Protein AF-R7BLF3-F1 (afdb_monomer)

Structure (mmCIF, N/CA/C/O backbone):
data_AF-R7BLF3-F1
#
_entry.id   AF-R7BLF3-F1
#
loop_
_atom_site.group_PDB
_atom_site.id
_atom_site.type_symbol
_atom_site.label_atom_id
_atom_site.label_alt_id
_atom_site.label_comp_id
_atom_site.label_asym_id
_atom_site.label_entity_id
_atom_site.label_seq_id
_atom_site.pdbx_PDB_ins_code
_atom_site.Cartn_x
_atom_site.Cartn_y
_atom_site.Cartn_z
_atom_site.occupancy
_atom_site.B_iso_or_equiv
_atom_site.auth_seq_id
_atom_site.auth_comp_id
_atom_site.auth_asym_id
_atom_site.auth_atom_id
_atom_site.pdbx_PDB_model_num
ATOM 1 N N . MET A 1 1 ? 7.017 -11.150 -0.938 1.00 82.31 1 MET A N 1
ATOM 2 C CA . MET A 1 1 ? 6.454 -10.960 0.420 1.00 82.31 1 MET A CA 1
ATOM 3 C C . MET A 1 1 ? 4.935 -10.849 0.385 1.00 82.31 1 MET A C 1
ATOM 5 O O . MET A 1 1 ? 4.301 -11.700 0.979 1.00 82.31 1 MET A O 1
ATOM 9 N N . ALA A 1 2 ? 4.349 -9.884 -0.338 1.00 87.31 2 ALA A N 1
ATOM 10 C CA . ALA A 1 2 ? 2.889 -9.710 -0.373 1.00 87.31 2 ALA A CA 1
ATOM 11 C C . ALA A 1 2 ? 2.137 -10.924 -0.943 1.00 87.31 2 ALA A C 1
ATOM 13 O O . ALA A 1 2 ? 1.283 -11.466 -0.258 1.00 87.31 2 ALA A O 1
ATOM 14 N N . VAL A 1 3 ? 2.525 -11.405 -2.133 1.00 91.75 3 VAL A N 1
ATOM 15 C CA . VAL A 1 3 ? 1.912 -12.585 -2.781 1.00 91.75 3 VAL A CA 1
ATOM 16 C C . VAL A 1 3 ? 1.937 -13.817 -1.875 1.00 91.75 3 VAL A C 1
ATOM 18 O O . VAL A 1 3 ? 0.919 -14.464 -1.683 1.00 91.75 3 VAL A O 1
ATOM 21 N N . LYS A 1 4 ? 3.089 -14.092 -1.254 1.00 91.44 4 LYS A N 1
ATOM 22 C CA . LYS A 1 4 ? 3.283 -15.250 -0.371 1.00 91.44 4 LYS A CA 1
ATOM 23 C C . LYS A 1 4 ? 2.410 -15.207 0.890 1.00 91.44 4 LYS A C 1
ATOM 25 O O . LYS A 1 4 ? 1.967 -16.246 1.352 1.00 91.44 4 LYS A O 1
ATOM 30 N N . GLU A 1 5 ? 2.196 -14.025 1.465 1.00 94.06 5 GLU A N 1
ATOM 31 C CA . GLU A 1 5 ? 1.530 -13.869 2.767 1.00 94.06 5 GLU A CA 1
ATOM 32 C C . GLU A 1 5 ? 0.074 -13.374 2.638 1.00 94.06 5 GLU A C 1
ATOM 34 O O . GLU A 1 5 ? -0.547 -13.040 3.652 1.00 94.06 5 GLU A O 1
ATOM 39 N N . LYS A 1 6 ? -0.485 -13.301 1.416 1.00 91.56 6 LYS A N 1
ATOM 40 C CA . LYS A 1 6 ? -1.795 -12.677 1.135 1.00 91.56 6 LYS A CA 1
ATOM 41 C C . LYS A 1 6 ? -2.976 -13.341 1.850 1.00 91.56 6 LYS A C 1
ATOM 43 O O . LYS A 1 6 ? -3.904 -12.636 2.234 1.00 91.56 6 LYS A O 1
ATOM 48 N N . ASP A 1 7 ? -2.881 -14.639 2.121 1.00 92.94 7 ASP A N 1
ATOM 49 C CA . ASP A 1 7 ? -3.933 -15.415 2.791 1.00 92.94 7 ASP A CA 1
ATOM 50 C C . ASP A 1 7 ? -3.569 -15.782 4.238 1.00 92.94 7 ASP A C 1
ATOM 52 O O . ASP A 1 7 ? -4.311 -16.473 4.925 1.00 92.94 7 ASP A O 1
ATOM 56 N N . ASN A 1 8 ? -2.423 -15.311 4.737 1.00 94.00 8 ASN A N 1
ATOM 57 C CA . ASN A 1 8 ? -1.913 -15.688 6.051 1.00 94.00 8 ASN A CA 1
ATOM 58 C C . ASN A 1 8 ? -2.454 -14.781 7.175 1.00 94.00 8 ASN A C 1
ATOM 60 O O . ASN A 1 8 ? -1.722 -14.024 7.823 1.00 94.00 8 ASN A O 1
ATOM 64 N N . PHE A 1 9 ? -3.768 -14.821 7.367 1.00 94.06 9 PHE A N 1
ATOM 65 C CA . PHE A 1 9 ? -4.492 -14.088 8.402 1.00 94.06 9 PHE A CA 1
ATOM 66 C C . PHE A 1 9 ? -5.608 -14.956 8.996 1.00 94.06 9 PHE A C 1
ATOM 68 O O . PHE A 1 9 ? -6.082 -15.894 8.364 1.00 94.06 9 PHE A O 1
ATOM 75 N N . GLU A 1 10 ? -6.042 -14.623 10.207 1.00 93.88 10 GLU A N 1
ATOM 76 C CA . GLU A 1 10 ? -7.222 -15.209 10.846 1.00 93.88 10 GLU A CA 1
ATOM 77 C C . GLU A 1 10 ? -8.357 -14.178 10.909 1.00 93.88 10 GLU A C 1
ATOM 79 O O . GLU A 1 10 ? -8.120 -12.981 11.097 1.00 93.88 10 GLU A O 1
ATOM 84 N N . GLU A 1 11 ? -9.603 -14.622 10.745 1.00 92.25 11 GLU A N 1
ATOM 85 C CA . GLU A 1 11 ? -10.769 -13.772 10.983 1.00 92.25 11 GLU A CA 1
ATOM 86 C C . GLU A 1 11 ? -11.21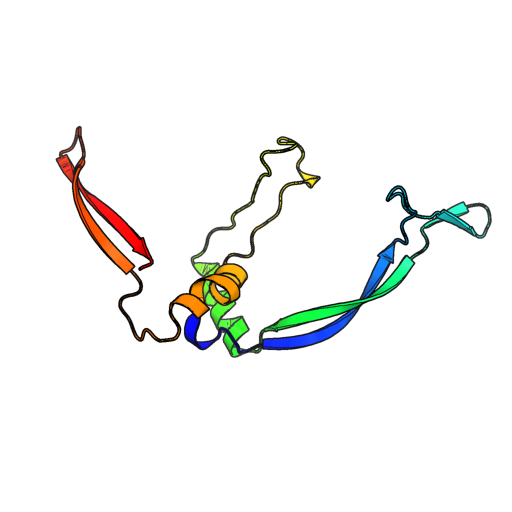1 -13.908 12.438 1.00 92.25 11 GLU A C 1
ATOM 88 O O . GLU A 1 11 ? -11.634 -14.977 12.875 1.00 92.25 11 GLU A O 1
ATOM 93 N N . VAL A 1 12 ? -11.133 -12.812 13.192 1.00 91.00 12 VAL A N 1
ATOM 94 C CA . VAL A 1 12 ? -11.557 -12.773 14.595 1.00 91.00 12 VAL A CA 1
ATOM 95 C C . VAL A 1 12 ? -12.799 -11.901 14.719 1.00 91.00 12 VAL A C 1
ATOM 97 O O . VAL A 1 12 ? -12.844 -10.775 14.219 1.00 91.00 12 VAL A O 1
ATOM 100 N N . THR A 1 13 ? -13.821 -12.411 15.403 1.00 90.25 13 THR A N 1
ATOM 101 C CA . THR A 1 13 ? -15.008 -11.639 15.783 1.00 90.25 13 THR A CA 1
ATOM 102 C C . THR A 1 13 ? -14.711 -10.836 17.040 1.00 90.25 13 THR A C 1
ATOM 104 O O . THR A 1 13 ? -14.486 -11.398 18.111 1.00 90.25 13 THR A O 1
ATOM 107 N N . VAL A 1 14 ? -14.722 -9.512 16.922 1.00 87.44 14 VAL A N 1
ATOM 108 C CA . VAL A 1 14 ? -14.544 -8.597 18.050 1.00 87.44 14 VAL A CA 1
ATOM 109 C C . VAL A 1 14 ? -15.837 -7.831 18.285 1.00 87.44 14 VAL A C 1
ATOM 111 O O . VAL A 1 14 ? -16.430 -7.269 17.363 1.00 87.44 14 VAL A O 1
ATOM 114 N N . GLN A 1 15 ? -16.270 -7.789 19.541 1.00 88.31 15 GLN A N 1
ATOM 115 C CA . GLN A 1 15 ? -17.408 -6.985 19.965 1.00 88.31 15 GLN A CA 1
ATOM 116 C C . GLN A 1 15 ? -16.990 -5.516 20.083 1.00 88.31 15 GLN A C 1
ATOM 118 O O . GLN A 1 15 ? -16.103 -5.166 20.861 1.00 88.31 15 GLN A O 1
ATOM 123 N N . ALA A 1 16 ? -17.635 -4.642 19.313 1.00 85.62 16 ALA A N 1
ATOM 124 C CA . ALA A 1 16 ? -17.367 -3.211 19.317 1.00 85.62 16 ALA A CA 1
ATOM 125 C C . ALA A 1 16 ? -18.603 -2.433 19.776 1.00 85.62 16 ALA A C 1
ATOM 127 O O . ALA A 1 16 ? -19.689 -2.587 19.219 1.00 85.62 16 ALA A O 1
ATOM 128 N N . LYS A 1 17 ? -18.427 -1.539 20.755 1.00 87.50 17 LYS A N 1
ATOM 129 C CA . LYS A 1 17 ? -19.478 -0.602 21.169 1.00 87.50 17 LYS A CA 1
ATOM 130 C C . LYS A 1 17 ? -19.602 0.514 20.138 1.00 87.50 17 LYS A C 1
ATOM 132 O O . LYS A 1 17 ? -18.682 1.313 19.962 1.00 87.50 17 LYS A O 1
ATOM 137 N N . VAL A 1 18 ? -20.743 0.587 19.466 1.00 86.06 18 VAL A N 1
ATOM 138 C CA . VAL A 1 18 ? -21.055 1.624 18.478 1.00 86.06 18 VAL A CA 1
ATOM 139 C C . VAL A 1 18 ? -22.259 2.414 18.970 1.00 86.06 18 VAL A C 1
ATOM 141 O O . VAL A 1 18 ? -23.184 1.859 19.545 1.00 86.06 18 VAL A O 1
ATOM 144 N N . ALA A 1 19 ? -22.244 3.734 18.794 1.00 85.38 19 ALA A N 1
ATOM 145 C CA . ALA A 1 19 ? -23.381 4.560 19.188 1.00 85.38 19 ALA A CA 1
ATOM 146 C C . ALA A 1 19 ? -24.596 4.250 18.311 1.00 85.38 19 ALA A C 1
ATOM 148 O O . ALA A 1 19 ? -24.484 4.313 17.083 1.00 85.38 19 ALA A O 1
ATOM 149 N N . ARG A 1 20 ? -25.743 3.986 18.941 1.00 85.38 20 ARG A N 1
ATOM 150 C CA . ARG A 1 20 ? -27.013 3.802 18.240 1.00 85.38 20 ARG A CA 1
ATOM 151 C C . ARG A 1 20 ? -27.367 5.100 17.514 1.00 85.38 20 ARG A C 1
ATOM 153 O O . ARG A 1 20 ? -27.304 6.183 18.108 1.00 85.38 20 ARG A O 1
ATOM 160 N N . LYS A 1 21 ? -27.697 5.002 16.227 1.00 85.75 21 LYS A N 1
ATOM 161 C CA . LYS A 1 21 ? -28.125 6.139 15.405 1.00 85.75 21 LYS A CA 1
ATOM 162 C C . LYS A 1 21 ? -29.610 6.031 15.073 1.00 85.75 21 LYS A C 1
ATOM 164 O O . LYS A 1 21 ? -30.109 4.923 14.910 1.00 85.75 21 LYS A O 1
ATOM 169 N N . ASP A 1 22 ? -30.290 7.169 15.002 1.00 84.12 22 ASP A N 1
ATOM 170 C CA . ASP A 1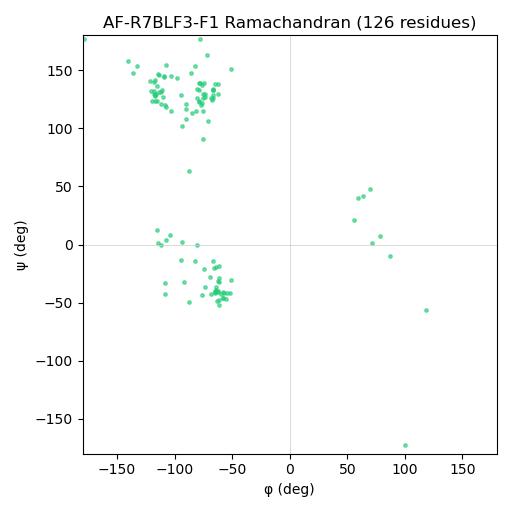 22 ? -31.654 7.271 14.480 1.00 84.12 22 ASP A CA 1
ATOM 171 C C . ASP A 1 22 ? -31.671 7.240 12.940 1.00 84.12 22 ASP A C 1
ATOM 173 O O . ASP A 1 22 ? -30.623 7.187 12.287 1.00 84.12 22 ASP A O 1
ATOM 177 N N . SER A 1 23 ? -32.869 7.266 12.351 1.00 80.56 23 SER A N 1
ATOM 178 C CA . SER A 1 23 ? -33.083 7.260 10.898 1.00 80.56 23 SER A CA 1
ATOM 179 C C . SER A 1 23 ? -32.483 8.473 10.176 1.00 80.56 23 SER A C 1
ATOM 181 O O . SER A 1 23 ? -32.256 8.411 8.972 1.00 80.56 23 SER A O 1
ATOM 183 N N . GLU A 1 24 ? -32.179 9.557 10.894 1.00 77.00 24 GLU A N 1
ATOM 184 C CA . GLU A 1 24 ? -31.504 10.750 10.366 1.00 77.00 24 GLU A CA 1
ATOM 185 C C . GLU A 1 24 ? -29.975 10.700 10.564 1.00 77.00 24 GLU A C 1
ATOM 187 O O . GLU A 1 24 ? -29.255 11.643 10.226 1.00 77.00 24 GLU A O 1
ATOM 192 N N . GLY A 1 25 ? -29.450 9.610 11.133 1.00 75.00 25 GLY A N 1
ATOM 193 C CA . GLY A 1 25 ? -28.024 9.404 11.370 1.00 75.00 25 GLY A CA 1
ATOM 194 C C . GLY A 1 25 ? -27.460 10.145 12.589 1.00 75.00 25 GLY A C 1
ATOM 195 O O . GLY A 1 25 ? -26.237 10.126 12.799 1.00 75.00 25 GLY A O 1
ATOM 196 N N . LYS A 1 26 ? -28.307 10.772 13.413 1.00 82.00 26 LYS A N 1
ATOM 197 C CA . LYS A 1 26 ? -27.920 11.399 14.684 1.00 82.00 26 LYS A CA 1
ATOM 198 C C . LYS A 1 26 ? -27.848 10.338 15.783 1.00 82.00 26 LYS A C 1
ATOM 200 O O . LYS A 1 26 ? -28.462 9.281 15.719 1.00 82.00 26 LYS A O 1
ATOM 205 N N . ARG A 1 27 ? -27.022 10.590 16.801 1.00 85.88 27 ARG A N 1
ATOM 206 C CA . ARG A 1 27 ? -26.819 9.660 17.925 1.00 85.88 27 ARG A CA 1
ATOM 207 C C . ARG A 1 27 ? -28.043 9.690 18.836 1.00 85.88 27 ARG A C 1
ATOM 209 O O . ARG A 1 27 ? -28.388 10.765 19.330 1.00 85.88 27 ARG A O 1
ATOM 216 N N . VAL A 1 28 ? -28.619 8.526 19.120 1.00 85.50 28 VAL A N 1
ATOM 217 C CA . VAL A 1 28 ? -29.737 8.392 20.056 1.00 85.50 28 VAL A CA 1
ATOM 218 C C . VAL A 1 28 ? -29.248 8.731 21.462 1.00 85.50 28 VAL A C 1
ATOM 220 O O . VAL A 1 28 ? -28.244 8.191 21.943 1.00 85.50 28 VAL A O 1
ATOM 223 N N . LYS A 1 29 ? -29.943 9.667 22.110 1.00 84.00 29 LYS A N 1
ATOM 224 C CA . LYS A 1 29 ? -29.668 10.083 23.484 1.00 84.00 29 LYS A CA 1
ATOM 225 C C . LYS A 1 29 ? -30.855 9.731 24.363 1.00 84.00 29 LYS A C 1
ATOM 227 O O . LYS A 1 29 ? -31.971 10.131 24.060 1.00 84.00 29 LYS A O 1
ATOM 232 N N . GLU A 1 30 ? -30.582 9.062 25.469 1.00 84.69 30 GLU A N 1
ATOM 233 C CA . GLU A 1 30 ? -31.565 8.721 26.491 1.00 84.69 30 GLU A CA 1
ATOM 234 C C . GLU A 1 30 ? -31.243 9.486 27.779 1.00 84.69 30 GLU A C 1
ATOM 236 O O . GLU A 1 30 ? -30.077 9.782 28.066 1.00 84.69 30 GLU A O 1
ATOM 241 N N . VAL A 1 31 ? -32.271 9.885 28.528 1.00 79.06 31 VAL A N 1
ATOM 242 C CA . VAL A 1 31 ? -32.091 10.592 29.801 1.00 79.06 31 VAL A CA 1
ATOM 243 C C . VAL A 1 31 ? -32.007 9.552 30.906 1.00 79.06 31 VAL A C 1
ATOM 245 O O . VAL A 1 31 ? -33.008 8.952 31.272 1.00 79.06 31 VAL A O 1
ATOM 248 N N . VAL A 1 32 ? -30.806 9.368 31.445 1.00 74.00 32 VAL A N 1
ATOM 249 C CA . VAL A 1 32 ? -30.562 8.513 32.610 1.00 74.00 32 VAL A CA 1
ATOM 250 C C . VAL A 1 32 ? -29.987 9.417 33.695 1.00 74.00 32 VAL A C 1
ATOM 252 O O . VAL A 1 32 ? -28.996 10.115 33.453 1.00 74.00 32 VAL A O 1
ATOM 255 N N . ASP A 1 33 ? -30.631 9.454 34.861 1.00 71.81 33 ASP A N 1
ATOM 256 C CA . ASP A 1 33 ? -30.264 10.308 36.005 1.00 71.81 33 ASP A CA 1
ATOM 257 C C . ASP A 1 33 ? -30.279 11.819 35.687 1.00 71.81 33 ASP A C 1
ATOM 259 O O . ASP A 1 33 ? -29.370 12.567 36.050 1.00 71.81 33 ASP A O 1
ATOM 263 N N . GLY A 1 34 ? -31.267 12.282 34.912 1.00 78.81 34 GLY A N 1
ATOM 264 C CA . GLY A 1 34 ? -31.412 13.701 34.547 1.00 78.81 34 GLY A CA 1
ATOM 265 C C . GLY A 1 34 ? -30.370 14.231 33.548 1.00 78.81 34 GLY A C 1
ATOM 266 O O . GLY A 1 34 ? -30.417 15.403 33.175 1.00 78.81 34 GLY A O 1
ATOM 267 N N . LYS A 1 35 ? -29.446 13.388 33.059 1.00 74.62 35 LYS A N 1
ATOM 268 C CA . LYS A 1 35 ? -28.438 13.744 32.045 1.00 74.62 35 LYS A CA 1
ATO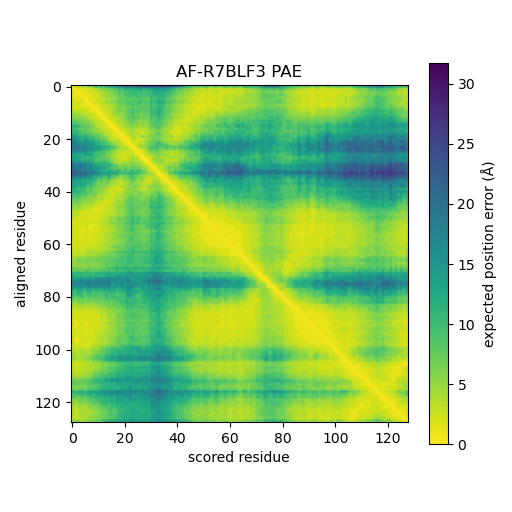M 269 C C . LYS A 1 35 ? -28.666 12.961 30.750 1.00 74.62 35 LYS A C 1
ATOM 271 O O . LYS A 1 35 ? -28.875 11.752 30.764 1.00 74.62 35 LYS A O 1
ATOM 276 N N . LYS A 1 36 ? -28.573 13.645 29.602 1.00 81.69 36 LYS A N 1
ATOM 277 C CA . LYS A 1 36 ? -28.655 13.022 28.267 1.00 81.69 36 LYS A CA 1
ATOM 278 C C . LYS A 1 36 ? -27.384 12.204 27.991 1.00 81.69 36 LYS A C 1
ATOM 280 O O . LYS A 1 36 ? -26.339 12.789 27.703 1.00 81.69 36 LYS A O 1
ATOM 285 N N . LYS A 1 37 ? -27.464 10.873 28.039 1.00 81.94 37 LYS A N 1
ATOM 286 C CA . LYS A 1 37 ? -26.367 9.944 27.703 1.00 81.94 37 LYS A CA 1
ATOM 287 C C . LYS A 1 37 ? -26.598 9.340 26.313 1.00 81.94 37 LYS A C 1
ATOM 289 O O . LYS A 1 37 ? -27.732 9.146 25.897 1.00 81.94 37 LYS A O 1
ATOM 294 N N . THR A 1 38 ? -25.525 9.088 25.558 1.00 80.44 38 THR A N 1
ATOM 295 C CA . THR A 1 38 ? -25.635 8.391 24.260 1.00 80.44 38 THR A CA 1
ATOM 296 C C . THR A 1 38 ? -25.789 6.895 24.495 1.00 80.44 38 THR A C 1
ATOM 298 O O . THR A 1 38 ? -25.000 6.330 25.250 1.00 80.44 38 THR A O 1
ATOM 301 N N . VAL A 1 39 ? -26.741 6.266 23.811 1.00 85.25 39 VAL A N 1
ATOM 302 C CA . VAL A 1 39 ? -26.936 4.812 23.853 1.00 85.25 39 VAL A CA 1
ATOM 303 C C . VAL A 1 39 ? -25.936 4.132 22.914 1.00 85.25 39 VAL A C 1
ATOM 305 O O . VAL A 1 39 ? -25.730 4.577 21.781 1.00 85.25 39 VAL A O 1
ATOM 308 N N . TYR A 1 40 ? -25.291 3.068 23.391 1.00 84.25 40 TYR A N 1
ATOM 309 C CA . TYR A 1 40 ? -24.335 2.274 22.621 1.00 84.25 40 TYR A CA 1
ATOM 310 C C . TYR A 1 40 ? -24.838 0.843 22.486 1.00 84.25 40 TYR A C 1
ATOM 312 O O . TYR A 1 40 ? -25.188 0.225 23.487 1.00 84.25 40 TYR A O 1
ATOM 320 N N . ASP A 1 41 ? -24.797 0.323 21.266 1.00 85.62 41 ASP A N 1
ATOM 321 C CA . ASP A 1 41 ? -25.049 -1.077 20.963 1.00 85.62 41 ASP A CA 1
ATOM 322 C C . ASP A 1 41 ? -23.723 -1.820 20.826 1.00 85.62 41 ASP A C 1
ATOM 324 O O . ASP A 1 41 ? -22.736 -1.286 20.304 1.00 85.62 41 ASP A O 1
ATOM 328 N N . THR A 1 42 ? -23.697 -3.063 21.294 1.00 85.56 42 THR A N 1
ATOM 329 C CA . THR A 1 42 ? -22.585 -3.973 21.035 1.00 85.56 42 THR A CA 1
ATOM 330 C C . THR A 1 42 ? -22.828 -4.632 19.688 1.00 85.56 42 THR A C 1
ATOM 332 O O . THR A 1 42 ? -23.778 -5.391 19.527 1.00 85.56 42 THR A O 1
ATOM 335 N N . VAL A 1 43 ? -21.978 -4.321 18.715 1.00 87.25 43 VAL A N 1
ATOM 336 C CA . VAL A 1 43 ? -22.043 -4.894 17.370 1.00 87.25 43 VAL A CA 1
ATOM 337 C C . VAL A 1 43 ? -20.841 -5.805 17.174 1.00 87.25 43 VAL A C 1
ATOM 339 O O . VAL A 1 43 ? -19.708 -5.423 17.480 1.00 87.25 43 VAL A O 1
ATOM 342 N N . GLU A 1 44 ? -21.078 -7.000 16.649 1.00 87.56 44 GLU A N 1
ATOM 343 C CA . GLU A 1 44 ? -20.011 -7.913 16.256 1.00 87.56 44 GLU A CA 1
ATOM 344 C C . GLU A 1 44 ? -19.371 -7.436 14.953 1.00 87.56 44 GLU A C 1
ATOM 346 O O . GLU A 1 44 ? -20.044 -7.202 13.948 1.00 87.56 44 GLU A O 1
ATOM 351 N N . LYS A 1 45 ? -18.048 -7.267 14.968 1.00 86.50 45 LYS A N 1
ATOM 352 C CA . LYS A 1 45 ? -17.260 -6.937 13.782 1.00 86.50 45 LYS A CA 1
ATOM 353 C C . LYS A 1 45 ? -16.275 -8.056 13.511 1.00 86.50 45 LYS A C 1
ATOM 355 O O . LYS A 1 45 ? -15.514 -8.443 14.395 1.00 86.50 45 LYS A O 1
ATOM 360 N N . LYS A 1 46 ? -16.257 -8.534 12.270 1.00 90.50 46 LYS A N 1
ATOM 361 C CA . LYS A 1 46 ? -15.193 -9.410 11.781 1.00 90.50 46 LYS A CA 1
ATOM 362 C C . LYS A 1 46 ? -13.991 -8.554 11.404 1.00 90.50 46 LYS A C 1
ATOM 364 O O . LYS A 1 46 ? -14.133 -7.602 10.636 1.00 90.50 46 LYS A O 1
ATOM 369 N N . ILE A 1 47 ? -12.831 -8.872 11.965 1.00 90.38 47 ILE A N 1
ATOM 370 C CA . ILE A 1 47 ? -11.560 -8.233 11.621 1.00 90.38 47 ILE A CA 1
ATOM 371 C C . ILE A 1 47 ? -10.573 -9.285 11.120 1.00 90.38 47 ILE A C 1
ATOM 373 O O . ILE A 1 47 ? -10.504 -10.384 11.668 1.00 90.38 47 ILE A O 1
ATOM 377 N N . LYS A 1 48 ? -9.788 -8.934 10.096 1.00 91.25 48 LYS A N 1
ATOM 378 C CA . LYS A 1 48 ? -8.625 -9.726 9.687 1.00 91.25 48 LYS A CA 1
ATOM 379 C C . LYS A 1 48 ? -7.472 -9.420 10.637 1.00 91.25 48 LYS A C 1
ATOM 381 O O . LYS A 1 48 ? -7.075 -8.261 10.772 1.00 91.25 48 LYS A O 1
ATOM 386 N N . LYS A 1 49 ? -6.935 -10.445 11.286 1.00 92.50 49 LYS A N 1
ATOM 387 C CA . LYS A 1 49 ? -5.759 -10.353 12.146 1.00 92.50 49 LYS A CA 1
ATOM 388 C C . LYS A 1 49 ? -4.611 -11.104 11.489 1.00 92.50 49 LYS A C 1
ATOM 390 O O . LYS A 1 49 ? -4.706 -12.294 11.206 1.00 92.50 49 LYS A O 1
ATOM 395 N N . ASP A 1 50 ? -3.526 -10.386 11.227 1.00 94.38 50 ASP A N 1
ATOM 396 C CA . ASP A 1 50 ? -2.357 -10.962 10.572 1.00 94.38 50 ASP A CA 1
ATOM 397 C C . ASP A 1 50 ? -1.685 -12.005 11.475 1.00 94.38 50 ASP A C 1
ATOM 399 O O . ASP A 1 50 ? -1.413 -11.747 12.653 1.00 94.38 50 ASP A O 1
ATOM 403 N N . MET A 1 51 ? -1.352 -13.158 10.895 1.00 95.19 51 MET A N 1
ATOM 404 C CA . MET A 1 51 ? -0.524 -14.168 11.553 1.00 95.19 51 MET A CA 1
ATOM 405 C C . MET A 1 51 ? 0.941 -13.698 11.642 1.00 95.19 51 MET A C 1
ATOM 407 O O . MET A 1 51 ? 1.340 -12.778 10.919 1.00 95.19 51 MET A O 1
ATOM 411 N N . PRO A 1 52 ? 1.786 -14.304 12.503 1.00 96.12 52 PRO A N 1
ATOM 412 C CA . PRO A 1 52 ? 3.123 -13.781 12.800 1.00 96.12 52 PRO A CA 1
ATOM 413 C C . PRO A 1 52 ? 4.013 -13.486 11.580 1.00 96.12 52 PRO A C 1
ATOM 415 O O . PRO A 1 52 ? 4.660 -12.435 11.546 1.00 96.12 52 PRO A O 1
ATOM 418 N N . SER A 1 53 ? 4.037 -14.347 10.554 1.00 95.56 53 SER A N 1
ATOM 419 C CA . SER A 1 53 ? 4.845 -14.099 9.347 1.00 95.56 53 SER A CA 1
ATOM 420 C C . SER A 1 53 ? 4.260 -13.015 8.439 1.00 95.56 53 SER A C 1
ATOM 422 O O . SER A 1 53 ? 5.024 -12.190 7.931 1.00 95.56 53 SER A O 1
ATOM 424 N N . ARG A 1 54 ? 2.930 -12.913 8.309 1.00 95.31 54 ARG A N 1
ATOM 425 C CA . ARG A 1 54 ? 2.284 -11.791 7.606 1.00 95.31 54 ARG A CA 1
ATOM 426 C C . ARG A 1 54 ? 2.528 -10.468 8.326 1.00 95.31 54 ARG A C 1
ATOM 428 O O . ARG A 1 54 ? 2.866 -9.478 7.681 1.00 95.31 54 ARG A O 1
ATOM 435 N N . LEU A 1 55 ? 2.460 -10.459 9.658 1.00 95.50 55 LEU A N 1
ATOM 436 C CA . LEU A 1 55 ? 2.783 -9.285 10.470 1.00 95.50 55 LEU A CA 1
ATOM 437 C C . LEU A 1 55 ? 4.249 -8.867 10.292 1.00 95.50 55 LEU A C 1
ATOM 439 O O . LEU A 1 55 ? 4.548 -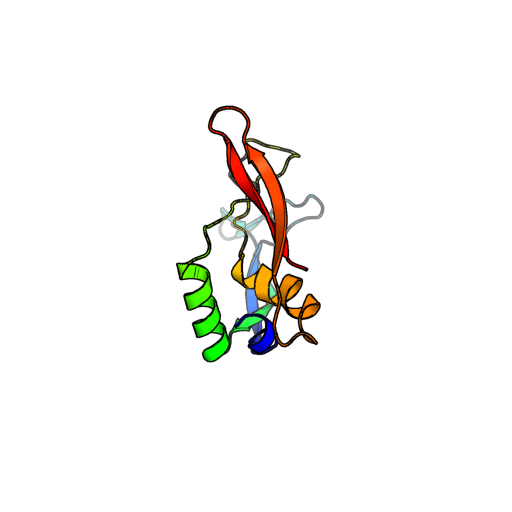7.677 10.184 1.00 95.50 55 LEU A O 1
ATOM 443 N N . HIS A 1 56 ? 5.172 -9.831 10.235 1.00 96.00 56 HIS A N 1
ATOM 444 C CA . HIS A 1 56 ? 6.571 -9.552 9.921 1.00 96.00 56 HIS A CA 1
ATOM 445 C C . HIS A 1 56 ? 6.718 -8.933 8.524 1.00 96.00 56 HIS A C 1
ATOM 447 O O . HIS A 1 56 ? 7.357 -7.890 8.384 1.00 96.00 56 HIS A O 1
ATOM 453 N N . ALA A 1 57 ? 6.077 -9.514 7.506 1.00 96.19 57 ALA A N 1
ATOM 454 C CA . ALA A 1 57 ? 6.092 -8.982 6.146 1.00 96.19 57 ALA A CA 1
ATOM 455 C C . ALA A 1 57 ? 5.520 -7.557 6.075 1.00 96.19 57 ALA A C 1
ATOM 457 O O . ALA A 1 57 ? 6.133 -6.689 5.456 1.00 96.19 57 ALA A O 1
ATOM 458 N N . ARG A 1 58 ? 4.411 -7.282 6.773 1.00 95.44 58 ARG A N 1
ATOM 459 C CA . ARG A 1 58 ? 3.829 -5.937 6.898 1.00 95.44 58 ARG A CA 1
ATOM 460 C C . ARG A 1 58 ? 4.825 -4.942 7.491 1.00 95.44 58 ARG A C 1
ATOM 462 O O . ARG A 1 58 ? 4.981 -3.847 6.962 1.00 95.44 58 ARG A O 1
ATOM 469 N N . LYS A 1 59 ? 5.533 -5.313 8.562 1.00 94.94 59 LYS A N 1
ATOM 470 C CA . LYS A 1 59 ? 6.559 -4.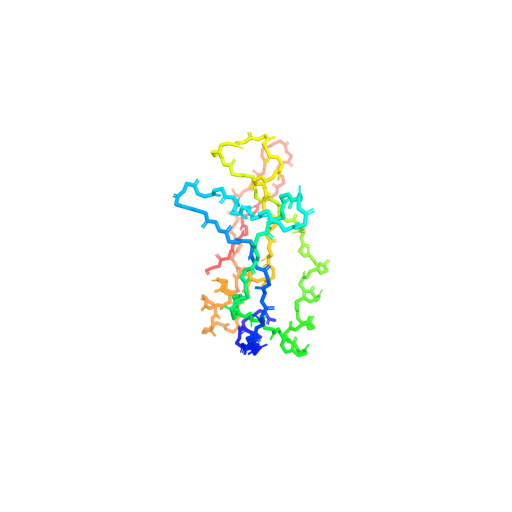447 9.169 1.00 94.94 59 LYS A CA 1
ATOM 471 C C . LYS A 1 59 ? 7.703 -4.145 8.198 1.00 94.94 59 LYS A C 1
ATOM 473 O O . LYS A 1 59 ? 8.148 -3.004 8.136 1.00 94.94 59 LYS A O 1
ATOM 478 N N . GLN A 1 60 ? 8.145 -5.133 7.415 1.00 95.56 60 GLN A N 1
ATOM 479 C CA . GLN A 1 60 ? 9.160 -4.917 6.376 1.00 95.56 60 GLN A CA 1
ATOM 480 C C . GLN A 1 60 ? 8.658 -3.985 5.267 1.00 95.56 60 GLN A C 1
ATOM 482 O O . GLN A 1 60 ? 9.399 -3.114 4.822 1.00 95.56 60 GLN A O 1
ATOM 487 N N . MET A 1 61 ? 7.395 -4.121 4.853 1.00 94.19 61 MET A N 1
ATOM 488 C CA . MET A 1 61 ? 6.778 -3.221 3.872 1.00 94.19 61 MET A CA 1
ATOM 489 C C . MET A 1 61 ? 6.705 -1.786 4.400 1.00 94.19 61 MET A C 1
ATOM 491 O O . MET A 1 61 ? 7.170 -0.865 3.736 1.00 94.19 61 MET A O 1
ATOM 495 N N . ASN A 1 62 ? 6.212 -1.595 5.624 1.00 93.19 62 ASN A N 1
ATOM 496 C CA . ASN A 1 62 ? 6.042 -0.271 6.231 1.00 93.19 62 ASN A CA 1
ATOM 497 C C . ASN A 1 62 ? 7.364 0.455 6.520 1.00 93.19 62 ASN A C 1
ATOM 499 O O . ASN A 1 62 ? 7.356 1.655 6.760 1.00 93.19 62 ASN A O 1
ATOM 503 N N . LYS A 1 63 ? 8.504 -0.246 6.487 1.00 93.69 63 LYS A N 1
ATOM 504 C CA . LYS A 1 63 ? 9.827 0.390 6.546 1.00 93.69 63 LYS A CA 1
ATOM 505 C C . LYS A 1 63 ? 10.146 1.189 5.276 1.00 93.69 63 LYS A C 1
ATOM 507 O O . LYS A 1 63 ? 10.938 2.123 5.333 1.00 93.69 63 LYS A O 1
ATOM 512 N N . VAL A 1 64 ? 9.579 0.787 4.140 1.00 93.62 64 VAL A N 1
ATOM 513 C CA . VAL A 1 64 ? 9.880 1.347 2.813 1.00 93.62 64 VAL A CA 1
ATOM 514 C C . VAL A 1 64 ? 8.719 2.186 2.281 1.00 93.62 64 VAL A C 1
ATOM 516 O O . VAL A 1 64 ? 8.937 3.161 1.570 1.00 93.62 64 VAL A O 1
ATOM 519 N N . LEU A 1 65 ? 7.483 1.809 2.611 1.00 92.44 65 LEU A N 1
ATOM 520 C CA . LEU A 1 65 ? 6.286 2.514 2.170 1.00 92.44 65 LEU A CA 1
ATOM 521 C C . LEU A 1 65 ? 6.08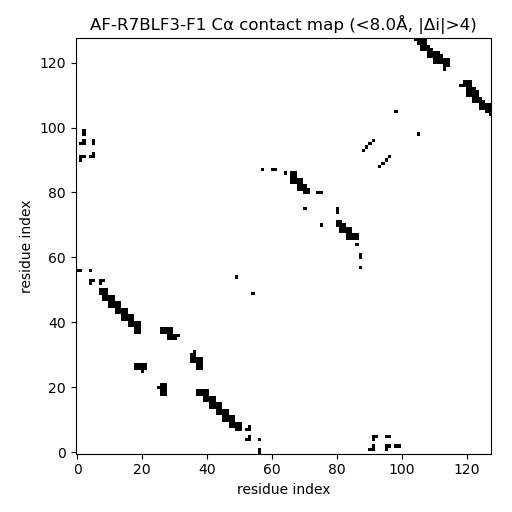5 3.812 2.956 1.00 92.44 65 LEU A C 1
ATOM 523 O O . LEU A 1 65 ? 6.197 3.839 4.179 1.00 92.44 65 LEU A O 1
ATOM 527 N N . TYR A 1 66 ? 5.718 4.871 2.242 1.00 90.81 66 TYR A N 1
ATOM 528 C CA . TYR A 1 66 ? 5.333 6.149 2.836 1.00 90.81 66 TYR A CA 1
ATOM 529 C C . TYR A 1 66 ? 3.853 6.147 3.207 1.00 90.81 66 TYR A C 1
ATOM 531 O O . TYR A 1 66 ? 3.041 5.543 2.509 1.00 90.81 66 TYR A O 1
ATOM 539 N N . SER A 1 67 ? 3.477 6.850 4.275 1.00 89.31 67 SER A N 1
ATOM 540 C CA . SER A 1 67 ? 2.064 7.035 4.596 1.00 89.31 67 SER A CA 1
ATOM 541 C C . SER A 1 67 ? 1.389 7.891 3.526 1.00 89.31 67 SER A C 1
ATOM 543 O O . SER A 1 67 ? 1.895 8.935 3.109 1.00 89.31 67 SER A O 1
ATOM 545 N N . VAL A 1 68 ? 0.226 7.435 3.066 1.00 90.62 68 VAL A N 1
ATOM 546 C CA . VAL A 1 68 ? -0.593 8.147 2.085 1.00 90.62 68 VAL A CA 1
ATOM 547 C C . VAL A 1 68 ? -1.908 8.495 2.752 1.00 90.62 68 VAL A C 1
ATOM 549 O O . VAL A 1 68 ? -2.574 7.639 3.326 1.00 90.62 68 VAL A O 1
ATOM 552 N N . THR A 1 69 ? -2.278 9.770 2.689 1.00 89.75 69 THR A N 1
ATOM 553 C CA . THR A 1 69 ? -3.583 10.238 3.155 1.00 89.75 69 THR A CA 1
ATOM 554 C C . THR A 1 69 ? -4.433 10.587 1.947 1.00 89.75 69 THR A C 1
ATOM 556 O O . THR A 1 69 ? -4.092 11.487 1.182 1.00 89.75 69 THR A O 1
ATOM 559 N N . GLU A 1 70 ? -5.548 9.889 1.784 1.00 86.25 70 GLU A N 1
ATOM 560 C CA . GLU A 1 70 ? -6.542 10.205 0.768 1.00 86.25 70 GLU A CA 1
ATOM 561 C C . GLU A 1 70 ? -7.410 11.372 1.239 1.00 86.25 70 GLU A C 1
ATOM 563 O O . GLU A 1 70 ? -8.043 11.335 2.303 1.00 86.25 70 GLU A O 1
ATOM 568 N N . VAL A 1 71 ? -7.436 12.424 0.420 1.00 85.69 71 VAL A N 1
ATOM 569 C CA . VAL A 1 71 ? -8.309 13.582 0.599 1.00 85.69 71 VAL A CA 1
ATOM 570 C C . VAL A 1 71 ? -9.461 13.447 -0.396 1.00 85.69 71 VAL A C 1
ATOM 572 O O . VAL A 1 71 ? -9.214 13.479 -1.601 1.00 85.69 71 VAL A O 1
ATOM 575 N N . PRO A 1 72 ? -10.712 13.280 0.064 1.00 83.50 72 PRO A N 1
ATOM 576 C CA . PRO A 1 72 ? -11.842 13.181 -0.848 1.00 83.50 72 PRO A CA 1
ATOM 577 C C . PRO A 1 72 ? -12.042 14.498 -1.606 1.00 83.50 72 PRO A C 1
ATOM 579 O O . PRO A 1 72 ? -11.951 15.580 -1.020 1.00 83.50 72 PRO A O 1
ATOM 582 N N . ALA A 1 73 ? -12.328 14.391 -2.907 1.00 82.50 73 ALA A N 1
ATOM 583 C CA . ALA A 1 73 ? -12.612 15.541 -3.765 1.00 82.50 73 ALA A CA 1
ATOM 584 C C . ALA A 1 73 ? -13.906 16.251 -3.330 1.00 82.50 73 ALA A C 1
ATOM 586 O O . ALA A 1 73 ? -13.958 17.477 -3.222 1.00 82.50 73 ALA A O 1
ATOM 587 N N . GLU A 1 74 ? -14.935 15.473 -2.992 1.00 77.50 74 GLU A N 1
ATOM 588 C CA . GLU A 1 74 ? -16.177 15.981 -2.420 1.00 77.50 74 GLU A CA 1
ATOM 589 C C . GLU A 1 74 ? -15.968 16.339 -0.938 1.00 77.50 74 GLU A C 1
ATOM 591 O O . GLU A 1 74 ? -15.579 15.508 -0.117 1.00 77.50 74 GLU A O 1
ATOM 596 N N . ALA A 1 75 ? -16.231 17.601 -0.582 1.00 76.12 75 ALA A N 1
ATOM 597 C CA . ALA A 1 75 ? -15.976 18.170 0.748 1.00 76.12 75 ALA A CA 1
ATOM 598 C C . ALA A 1 75 ? -14.488 18.221 1.167 1.00 76.12 75 ALA A C 1
ATOM 600 O O . ALA A 1 75 ? -14.155 17.989 2.341 1.00 76.12 75 ALA A O 1
ATOM 601 N N . ALA A 1 76 ? -13.618 18.592 0.222 1.00 69.69 76 ALA A N 1
ATOM 602 C CA . ALA A 1 76 ? -12.230 18.972 0.474 1.00 69.69 76 ALA A CA 1
ATOM 603 C C . ALA A 1 76 ? -12.102 20.044 1.586 1.00 69.69 76 ALA A C 1
ATOM 605 O O . ALA A 1 76 ? -13.011 20.837 1.836 1.00 69.69 76 ALA A O 1
ATOM 606 N N . GLY A 1 77 ? -10.974 20.042 2.307 1.00 73.50 77 GLY A N 1
ATOM 607 C CA . GLY A 1 77 ? -10.682 20.990 3.399 1.00 73.50 77 GLY A CA 1
ATOM 608 C C . GLY A 1 77 ? -11.196 20.581 4.787 1.00 73.50 77 GLY A C 1
ATOM 609 O O . GLY A 1 77 ? -10.804 21.164 5.796 1.00 73.50 77 GLY A O 1
ATOM 610 N N . ARG A 1 78 ? -12.022 19.531 4.890 1.00 78.94 78 ARG A N 1
ATOM 611 C CA . ARG A 1 78 ? -12.440 18.964 6.182 1.00 78.94 78 ARG A CA 1
ATOM 612 C C . ARG A 1 78 ? -11.522 17.812 6.583 1.00 78.94 78 ARG A C 1
ATOM 614 O O . ARG A 1 78 ? -11.726 16.687 6.143 1.00 78.94 78 ARG A O 1
ATOM 621 N N . LYS A 1 79 ? -10.584 18.057 7.508 1.00 78.69 79 LYS A N 1
ATOM 622 C CA . LYS A 1 79 ? -9.658 17.033 8.048 1.00 78.69 79 LYS A CA 1
ATOM 623 C C . LYS A 1 79 ? -10.360 15.760 8.549 1.00 78.69 79 LYS A C 1
ATOM 625 O O . LYS A 1 79 ? -9.825 14.672 8.437 1.00 78.69 79 LYS A O 1
ATOM 630 N N . LYS A 1 80 ? -11.595 15.857 9.052 1.00 82.12 80 LYS A N 1
ATOM 631 C CA . LYS A 1 80 ? -12.378 14.679 9.479 1.00 82.12 80 LYS A CA 1
ATOM 632 C C . LYS A 1 80 ? -12.734 13.703 8.344 1.00 82.12 80 LYS A C 1
ATOM 634 O O . LYS A 1 80 ? -13.120 12.576 8.627 1.00 82.12 80 LYS A O 1
ATOM 639 N N . ASN A 1 81 ? -12.672 14.154 7.093 1.00 81.81 81 ASN A N 1
ATOM 640 C CA . ASN A 1 81 ? -13.019 13.357 5.921 1.00 81.81 81 ASN A CA 1
ATOM 641 C C . ASN A 1 81 ? -11.790 12.687 5.289 1.00 81.81 81 ASN A C 1
ATOM 643 O O . ASN A 1 81 ? -11.960 11.806 4.451 1.00 81.81 81 ASN A O 1
ATOM 647 N N . THR A 1 82 ? -10.572 13.091 5.666 1.00 85.25 82 THR A N 1
ATOM 648 C CA . THR A 1 82 ? -9.343 12.481 5.150 1.00 85.25 82 THR A CA 1
ATOM 649 C C . THR A 1 82 ? -9.122 11.120 5.790 1.00 85.25 82 THR A C 1
ATOM 651 O O . THR A 1 82 ? -9.319 10.975 7.000 1.00 85.25 82 THR A O 1
ATOM 654 N N . LYS A 1 83 ? -8.693 10.137 5.000 1.00 87.50 83 LYS A N 1
ATOM 655 C CA . LYS A 1 83 ? -8.430 8.776 5.475 1.00 87.50 83 LYS A CA 1
ATOM 656 C C . LYS A 1 83 ? -6.978 8.414 5.222 1.00 87.50 83 LYS A C 1
ATOM 658 O O . LYS A 1 83 ? -6.467 8.628 4.128 1.00 87.50 83 LYS A O 1
ATOM 663 N N . GLU A 1 84 ? -6.325 7.867 6.236 1.00 89.50 84 GLU A N 1
ATOM 664 C CA . GLU A 1 84 ? -5.017 7.250 6.053 1.00 89.50 84 GLU A CA 1
ATOM 665 C C . GLU A 1 84 ? -5.199 5.911 5.336 1.00 89.50 84 GLU A C 1
ATOM 667 O O . GLU A 1 84 ? -6.047 5.099 5.717 1.00 89.50 84 GLU A O 1
ATOM 672 N N . VAL A 1 85 ? -4.432 5.711 4.270 1.00 91.75 85 VAL A N 1
ATOM 673 C CA . VAL A 1 85 ? -4.472 4.499 3.460 1.00 91.75 85 VAL A CA 1
ATOM 674 C C . VAL A 1 85 ? -3.480 3.504 4.031 1.00 91.75 85 VAL A C 1
ATOM 676 O O . VAL A 1 85 ? -2.273 3.750 4.059 1.00 91.75 85 VAL A O 1
ATOM 679 N N . ASP A 1 86 ? -3.981 2.338 4.425 1.00 92.50 86 ASP A N 1
ATOM 680 C CA . ASP A 1 86 ? -3.129 1.206 4.765 1.00 92.50 86 ASP A CA 1
ATOM 681 C C . ASP A 1 86 ? -2.571 0.581 3.479 1.00 92.50 86 ASP A C 1
ATOM 683 O O . ASP A 1 86 ? -3.174 -0.303 2.863 1.00 92.50 86 ASP A O 1
ATOM 687 N N . LEU A 1 87 ? -1.405 1.068 3.049 1.00 93.81 87 LEU A N 1
ATOM 688 C CA . LEU A 1 87 ? -0.747 0.576 1.839 1.00 93.81 87 LEU A CA 1
ATOM 689 C C . LEU A 1 87 ? -0.362 -0.901 1.934 1.00 93.81 87 LEU A C 1
ATOM 691 O O . LEU A 1 87 ? -0.368 -1.590 0.917 1.00 93.81 87 LEU A O 1
ATOM 695 N N . ALA A 1 88 ? -0.038 -1.40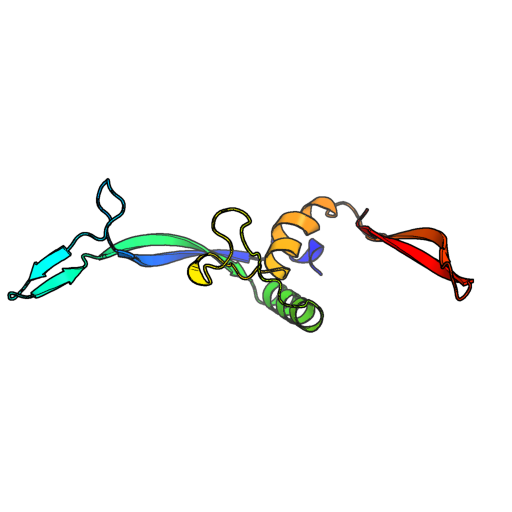8 3.125 1.00 93.94 88 ALA A N 1
ATOM 696 C CA . ALA A 1 88 ? 0.277 -2.822 3.279 1.00 93.94 88 ALA A CA 1
ATOM 697 C C . ALA A 1 88 ? -0.974 -3.679 3.063 1.00 93.94 88 ALA A C 1
ATOM 699 O O . ALA A 1 88 ? -0.907 -4.669 2.338 1.00 93.94 88 ALA A O 1
ATOM 700 N N . ALA A 1 89 ? -2.125 -3.269 3.610 1.00 93.69 89 ALA A N 1
ATOM 701 C CA . ALA A 1 89 ? -3.399 -3.921 3.308 1.00 93.69 89 ALA A CA 1
ATOM 702 C C . ALA A 1 89 ? -3.700 -3.882 1.805 1.00 93.69 89 ALA A C 1
ATOM 704 O O . ALA A 1 89 ? -3.977 -4.924 1.219 1.00 93.69 89 ALA A O 1
ATOM 705 N N . LYS A 1 90 ? -3.519 -2.730 1.148 1.00 93.44 90 LYS A N 1
ATOM 706 C CA . LYS A 1 90 ? -3.677 -2.606 -0.310 1.00 93.44 90 LYS A CA 1
ATOM 707 C C . LYS A 1 90 ? -2.769 -3.569 -1.084 1.00 93.44 90 LYS A C 1
ATOM 709 O O . LYS A 1 90 ? -3.202 -4.208 -2.042 1.00 93.44 90 LYS A O 1
ATOM 714 N N . LEU A 1 91 ? -1.516 -3.731 -0.655 1.00 94.31 91 LEU A N 1
ATOM 715 C CA . LEU A 1 91 ? -0.600 -4.696 -1.262 1.00 94.31 91 LEU A CA 1
ATOM 716 C C . LEU A 1 91 ? -1.067 -6.144 -1.089 1.00 94.31 91 LEU A C 1
ATOM 718 O O . LEU A 1 91 ? -0.910 -6.926 -2.023 1.00 94.31 91 LEU A O 1
ATOM 722 N N . PHE A 1 92 ? -1.617 -6.512 0.068 1.00 95.19 92 PHE A N 1
ATOM 723 C CA . PHE A 1 92 ? -2.102 -7.871 0.318 1.00 95.19 92 PHE A CA 1
ATOM 724 C C . PHE A 1 92 ? -3.439 -8.173 -0.360 1.00 95.19 92 PHE A C 1
ATOM 726 O O . PHE A 1 92 ? -3.600 -9.256 -0.911 1.00 95.19 92 PHE A O 1
ATOM 733 N N . ASP A 1 93 ? -4.390 -7.245 -0.295 1.00 94.50 93 ASP A N 1
ATOM 734 C CA . ASP A 1 93 ? -5.776 -7.490 -0.690 1.00 94.50 93 ASP A CA 1
ATOM 735 C C . ASP A 1 93 ? -6.030 -7.143 -2.169 1.00 94.50 93 ASP A C 1
ATOM 737 O O . ASP A 1 93 ? -6.829 -7.812 -2.818 1.00 94.50 93 ASP A O 1
ATOM 741 N N . GLU A 1 94 ? -5.345 -6.139 -2.735 1.00 94.19 94 GLU A N 1
ATOM 742 C CA . GLU A 1 94 ? -5.594 -5.687 -4.117 1.00 94.19 94 GLU A CA 1
ATOM 743 C C . GLU A 1 94 ? -4.482 -6.067 -5.100 1.00 94.19 94 GLU A C 1
ATOM 745 O O . GLU A 1 94 ? -4.759 -6.450 -6.238 1.00 94.19 94 GLU A O 1
ATOM 750 N N . ILE A 1 95 ? -3.216 -5.912 -4.700 1.00 94.50 95 ILE A N 1
ATOM 751 C CA . ILE A 1 95 ? -2.073 -6.084 -5.612 1.00 94.50 95 ILE A CA 1
ATOM 752 C C . ILE A 1 95 ? -1.624 -7.543 -5.660 1.00 94.50 95 ILE A C 1
ATOM 754 O O . ILE A 1 95 ? -1.486 -8.104 -6.742 1.00 94.50 95 ILE A O 1
ATOM 758 N N . ALA A 1 96 ? -1.418 -8.180 -4.508 1.00 94.38 96 ALA A N 1
ATOM 759 C CA . ALA A 1 96 ? -0.924 -9.550 -4.424 1.00 94.38 96 ALA A CA 1
ATOM 760 C C . ALA A 1 96 ? -1.756 -10.581 -5.215 1.00 94.38 96 ALA A C 1
ATOM 762 O O . ALA A 1 96 ? -1.130 -11.389 -5.902 1.00 94.38 96 ALA A O 1
ATOM 763 N N . PRO A 1 97 ? -3.107 -10.554 -5.210 1.00 94.94 97 PRO A N 1
ATOM 764 C CA . PRO A 1 97 ? -3.900 -11.505 -5.994 1.00 94.94 97 PRO A CA 1
ATOM 765 C C . PRO A 1 97 ? -3.646 -11.411 -7.504 1.00 94.94 97 PRO A C 1
ATOM 767 O O . PRO A 1 97 ? -3.650 -12.426 -8.193 1.00 94.94 97 PRO A O 1
ATOM 770 N N . LYS A 1 98 ? -3.339 -10.215 -8.030 1.00 94.12 98 LYS A N 1
ATOM 771 C CA . LYS A 1 98 ? -3.047 -10.010 -9.464 1.00 94.12 98 LYS A CA 1
ATOM 772 C C . LYS A 1 98 ? -1.761 -10.703 -9.919 1.00 94.12 98 LYS A C 1
ATOM 774 O O . LYS A 1 98 ? -1.582 -10.952 -11.106 1.00 94.12 98 LYS A O 1
ATOM 779 N N . TYR A 1 99 ? -0.875 -11.018 -8.978 1.00 94.56 99 TYR A N 1
ATOM 780 C CA . TYR A 1 99 ? 0.442 -11.596 -9.234 1.00 94.56 99 TYR A CA 1
ATOM 781 C C . TYR A 1 99 ? 0.606 -13.011 -8.681 1.00 94.56 99 TYR A C 1
ATOM 783 O O . TYR A 1 99 ? 1.725 -13.511 -8.632 1.00 94.56 99 TYR A O 1
ATOM 791 N N . GLU A 1 100 ? -0.479 -13.665 -8.267 1.00 92.00 100 GLU A N 1
ATOM 792 C CA . GLU A 1 100 ? -0.428 -14.977 -7.613 1.00 92.00 100 GLU A CA 1
ATOM 793 C C . GLU A 1 100 ? 0.245 -16.055 -8.467 1.00 92.00 100 GLU A C 1
ATOM 795 O O . GLU A 1 100 ? 1.068 -16.817 -7.968 1.00 92.00 100 GLU A O 1
ATOM 800 N N . SER A 1 101 ? -0.034 -16.073 -9.770 1.00 91.62 101 SER A N 1
ATOM 801 C CA . SER A 1 101 ? 0.560 -17.031 -10.708 1.00 91.62 101 SER A CA 1
ATOM 802 C C . SER A 1 101 ? 1.974 -16.656 -11.167 1.00 91.62 101 SER A C 1
ATOM 804 O O . SER A 1 101 ? 2.573 -17.367 -11.975 1.00 91.62 101 SER A O 1
ATOM 806 N N . ARG A 1 102 ? 2.523 -15.530 -10.695 1.00 91.12 102 ARG A N 1
ATOM 807 C CA . ARG A 1 102 ? 3.779 -14.969 -11.191 1.00 91.12 102 ARG A CA 1
ATOM 808 C C . ARG A 1 102 ? 4.900 -15.136 -10.169 1.00 91.12 102 ARG A C 1
ATOM 810 O O . ARG A 1 102 ? 4.872 -14.550 -9.096 1.00 91.12 102 ARG A O 1
ATOM 817 N N . ASN A 1 103 ? 5.956 -15.844 -10.566 1.00 88.00 103 ASN A N 1
ATOM 818 C CA . ASN A 1 103 ? 7.127 -16.080 -9.712 1.00 88.00 103 ASN A CA 1
ATOM 819 C C . ASN A 1 103 ? 8.146 -14.918 -9.706 1.00 88.00 103 ASN A C 1
ATOM 821 O O . ASN A 1 103 ? 9.017 -14.866 -8.840 1.00 88.00 103 ASN A O 1
ATOM 825 N N . GLY A 1 104 ? 8.056 -13.970 -10.646 1.00 89.75 104 GLY A N 1
ATOM 826 C CA . GLY A 1 104 ? 8.979 -12.837 -10.772 1.00 89.75 104 GLY A CA 1
ATOM 827 C C . GLY A 1 104 ? 8.611 -11.907 -11.930 1.00 89.75 104 GLY A C 1
ATOM 828 O O . GLY A 1 104 ? 7.660 -12.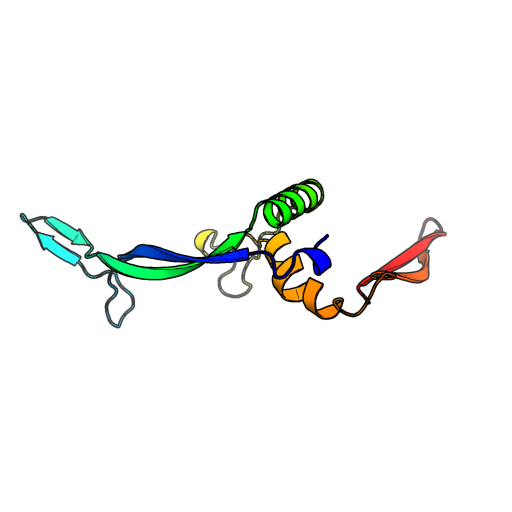172 -12.655 1.00 89.75 104 GLY A O 1
ATOM 829 N N . GLY A 1 105 ? 9.345 -10.806 -12.112 1.00 91.75 105 GLY A N 1
ATOM 830 C CA . GLY A 1 105 ? 9.031 -9.824 -13.165 1.00 91.75 105 GLY A CA 1
ATOM 831 C C . GLY A 1 105 ? 7.744 -9.039 -12.881 1.00 91.75 105 GLY A C 1
ATOM 832 O O . GLY A 1 105 ? 6.858 -8.939 -13.730 1.00 91.75 105 GLY A O 1
ATOM 833 N N . TYR A 1 106 ? 7.613 -8.532 -11.653 1.00 93.81 106 TYR A N 1
ATOM 834 C CA . TYR A 1 106 ? 6.459 -7.728 -11.227 1.00 93.81 106 TYR A CA 1
ATOM 835 C C . TYR A 1 106 ? 6.477 -6.310 -11.799 1.00 93.81 106 TYR A C 1
ATOM 837 O O . TYR A 1 106 ? 5.435 -5.668 -11.866 1.00 93.81 106 TYR A O 1
ATOM 845 N N . THR A 1 107 ? 7.655 -5.833 -12.203 1.00 93.94 107 THR A N 1
ATOM 846 C CA . THR A 1 107 ? 7.856 -4.505 -12.772 1.00 93.94 107 THR A CA 1
ATOM 847 C C . THR A 1 107 ? 8.299 -4.591 -14.225 1.00 93.94 107 THR A C 1
ATOM 849 O O . THR A 1 107 ? 9.040 -5.497 -14.617 1.00 93.94 107 THR A O 1
ATOM 852 N N . ARG A 1 108 ? 7.869 -3.614 -15.021 1.00 95.44 108 ARG A N 1
ATOM 853 C CA . ARG A 1 108 ? 8.384 -3.346 -16.363 1.00 95.44 108 ARG A CA 1
ATOM 854 C C . ARG A 1 108 ? 9.024 -1.965 -16.379 1.00 95.44 108 ARG A C 1
ATOM 856 O O . ARG A 1 108 ? 8.520 -1.038 -15.755 1.00 95.44 108 ARG A O 1
ATOM 863 N N . ILE A 1 109 ? 10.140 -1.851 -17.098 1.00 96.69 109 ILE A N 1
ATOM 864 C CA . ILE A 1 109 ? 10.848 -0.591 -17.334 1.00 96.69 109 ILE A CA 1
ATOM 865 C C . ILE A 1 109 ? 10.794 -0.288 -18.831 1.00 96.69 109 ILE A C 1
ATOM 867 O O . ILE A 1 109 ? 11.247 -1.099 -19.640 1.00 96.69 109 ILE A O 1
ATOM 871 N N . VAL A 1 110 ? 10.264 0.880 -19.192 1.00 96.31 110 VAL A N 1
ATOM 872 C CA . VAL A 1 110 ? 10.179 1.368 -20.575 1.00 96.31 110 VAL A CA 1
ATOM 873 C C . VAL A 1 110 ? 11.015 2.637 -20.704 1.00 96.31 110 VAL A C 1
ATOM 875 O O . VAL A 1 110 ? 10.807 3.601 -19.973 1.00 96.31 110 VAL A O 1
ATOM 878 N N . LYS A 1 111 ? 11.978 2.645 -21.630 1.00 95.56 111 LYS A N 1
ATOM 879 C CA . LYS A 1 111 ? 12.798 3.832 -21.919 1.00 95.56 111 LYS A CA 1
ATOM 880 C C . LYS A 1 111 ? 11.975 4.833 -22.726 1.00 95.56 111 LYS A C 1
ATOM 882 O O . LYS A 1 111 ? 11.421 4.452 -23.752 1.00 95.56 111 LYS A O 1
ATOM 887 N N . ILE A 1 112 ? 11.940 6.091 -22.290 1.00 95.25 112 ILE A N 1
ATOM 888 C CA . ILE A 1 112 ? 11.158 7.155 -22.950 1.00 95.25 112 ILE A CA 1
ATOM 889 C C . ILE A 1 112 ? 12.021 8.229 -23.627 1.00 95.25 112 ILE A C 1
ATOM 891 O O . ILE A 1 112 ? 11.493 9.129 -24.271 1.00 95.25 112 ILE A O 1
ATOM 895 N N . GLY A 1 113 ? 13.348 8.094 -23.547 1.00 94.12 113 GLY A N 1
ATOM 896 C CA . GLY A 1 113 ? 14.306 9.012 -24.164 1.00 94.12 113 GLY A CA 1
ATOM 897 C C . GLY A 1 113 ? 14.903 10.017 -23.171 1.00 94.12 113 GLY A C 1
ATOM 898 O O . GLY A 1 113 ? 14.727 9.862 -21.961 1.00 94.12 113 GLY A O 1
ATOM 899 N N . PRO A 1 114 ? 15.677 10.996 -23.665 1.00 96.44 114 PRO A N 1
ATOM 900 C CA . PRO A 1 114 ? 16.328 11.993 -22.825 1.00 96.44 114 PRO A CA 1
ATOM 901 C C . PRO A 1 114 ? 15.358 13.090 -22.360 1.00 96.44 114 PRO A C 1
ATOM 903 O O . PRO A 1 114 ? 14.562 13.613 -23.144 1.00 96.44 114 PRO A O 1
ATOM 906 N N . ARG A 1 115 ? 15.485 13.497 -21.094 1.00 96.62 115 ARG A N 1
ATOM 907 C CA . ARG A 1 115 ? 14.790 14.640 -20.503 1.00 96.62 115 ARG A CA 1
ATOM 908 C C . ARG A 1 115 ? 15.199 15.935 -21.198 1.00 96.62 115 ARG A C 1
ATOM 910 O O . ARG A 1 115 ? 16.374 16.191 -21.469 1.00 96.62 115 ARG A O 1
ATOM 917 N N . LYS A 1 116 ? 14.217 16.801 -21.446 1.00 95.56 116 LYS A N 1
ATOM 918 C CA . LYS A 1 116 ? 14.456 18.131 -22.011 1.00 95.56 116 LYS A CA 1
ATOM 919 C C . LYS A 1 116 ? 15.205 19.015 -21.005 1.00 95.56 116 LYS A C 1
ATOM 921 O O . LYS A 1 116 ? 14.712 19.243 -19.906 1.00 95.56 116 LYS A O 1
ATOM 926 N N . GLY A 1 117 ? 16.346 19.564 -21.419 1.00 95.56 117 GLY A N 1
ATOM 927 C CA . GLY A 1 117 ? 17.145 20.519 -20.640 1.00 95.56 117 GLY A CA 1
ATOM 928 C C . GLY A 1 117 ? 18.541 19.996 -20.313 1.00 95.56 117 GLY A C 1
ATOM 929 O O . GLY A 1 117 ? 19.520 20.624 -20.696 1.00 95.56 117 GLY A O 1
ATOM 930 N N . ASP A 1 118 ? 18.632 18.831 -19.671 1.00 96.50 118 ASP A N 1
ATOM 931 C CA . ASP A 1 118 ? 19.900 18.218 -19.242 1.00 96.50 118 ASP A CA 1
ATOM 932 C C . ASP A 1 118 ? 20.232 16.897 -19.956 1.00 96.50 118 ASP A C 1
ATOM 934 O O . ASP A 1 118 ? 21.261 16.286 -19.677 1.00 96.50 118 ASP A O 1
ATOM 938 N N . ALA A 1 119 ? 19.373 16.464 -20.886 1.00 94.19 119 ALA A N 1
ATOM 939 C CA . ALA A 1 119 ? 19.524 15.248 -21.684 1.00 94.19 119 ALA A CA 1
ATOM 940 C C . ALA A 1 119 ? 19.693 13.951 -20.862 1.00 94.19 119 ALA A C 1
ATOM 942 O O . ALA A 1 119 ? 20.174 12.943 -21.385 1.00 94.19 119 ALA A O 1
ATOM 943 N N . ALA A 1 120 ? 19.271 13.942 -19.592 1.00 96.62 120 ALA A N 1
ATOM 944 C CA . ALA A 1 120 ? 19.318 12.749 -18.753 1.00 96.62 120 ALA A CA 1
ATOM 945 C C . ALA A 1 120 ? 18.342 11.680 -19.274 1.00 96.62 120 ALA A C 1
ATOM 947 O O . ALA A 1 120 ? 17.189 11.983 -19.558 1.00 96.62 120 ALA A O 1
ATOM 948 N N . MET A 1 121 ? 18.772 10.423 -19.397 1.00 95.88 121 MET A N 1
ATOM 949 C CA . MET A 1 121 ? 17.896 9.341 -19.867 1.00 95.88 121 MET A CA 1
ATOM 950 C C . MET A 1 121 ? 16.807 9.020 -18.839 1.00 95.88 121 MET A C 1
ATOM 952 O O . MET A 1 121 ? 17.117 8.696 -17.693 1.00 95.88 121 MET A O 1
ATOM 956 N N . GLU A 1 122 ? 15.546 9.036 -19.266 1.00 96.75 122 GLU A N 1
ATOM 957 C CA . GLU A 1 122 ? 14.401 8.714 -18.417 1.00 96.75 122 GLU A CA 1
ATOM 958 C C . GLU A 1 122 ? 13.785 7.353 -18.749 1.00 96.75 122 GLU A C 1
ATOM 960 O O . GLU A 1 122 ? 13.862 6.827 -19.870 1.00 96.75 122 GLU A O 1
ATOM 965 N N . VAL A 1 123 ? 13.135 6.783 -17.735 1.00 96.94 123 VAL A N 1
ATOM 966 C CA . VAL A 1 123 ? 12.364 5.550 -17.845 1.00 96.94 123 VAL A CA 1
ATOM 967 C C . VAL A 1 123 ? 11.035 5.682 -17.113 1.00 96.94 123 VAL A C 1
ATOM 969 O O . VAL A 1 123 ? 10.949 6.328 -16.071 1.00 96.94 123 VAL A O 1
ATOM 972 N N . VAL A 1 124 ? 10.014 5.008 -17.632 1.00 96.50 124 VAL A N 1
ATOM 973 C CA . VAL A 1 124 ? 8.770 4.733 -16.912 1.00 96.50 124 VAL A CA 1
ATOM 974 C C . VAL A 1 124 ? 8.893 3.356 -16.278 1.00 96.50 124 VAL A C 1
ATOM 976 O O . VAL A 1 124 ? 9.248 2.389 -16.956 1.00 96.50 124 VAL A O 1
ATOM 979 N N . ILE A 1 125 ? 8.612 3.272 -14.979 1.00 96.31 125 ILE A N 1
ATOM 980 C CA . ILE A 1 125 ? 8.514 2.011 -14.245 1.00 96.31 125 ILE A CA 1
ATOM 981 C C . ILE A 1 125 ? 7.055 1.757 -13.875 1.00 96.31 125 ILE A C 1
ATOM 983 O O . ILE A 1 125 ? 6.401 2.611 -13.281 1.00 96.31 125 ILE A O 1
ATOM 987 N N . GLU A 1 126 ? 6.546 0.582 -14.228 1.00 95.06 126 GLU A N 1
ATOM 988 C CA . GLU A 1 126 ? 5.158 0.189 -13.978 1.00 95.06 126 GLU A CA 1
ATOM 989 C C . GLU A 1 126 ? 5.076 -1.211 -13.368 1.00 95.06 126 GLU A C 1
ATOM 991 O O . GLU A 1 126 ? 5.969 -2.041 -13.563 1.00 95.06 126 GLU A O 1
ATOM 996 N N . LEU A 1 127 ? 4.000 -1.467 -12.624 1.00 93.75 127 LEU A N 1
ATOM 997 C CA . LEU A 1 127 ? 3.597 -2.821 -12.247 1.00 93.75 127 LEU A CA 1
ATOM 998 C C . LEU A 1 127 ? 2.879 -3.469 -13.443 1.00 93.75 127 LEU A C 1
ATOM 1000 O O . LEU A 1 127 ? 2.124 -2.789 -14.136 1.00 93.75 127 LEU A O 1
ATOM 1004 N N . VAL A 1 128 ? 3.146 -4.751 -13.706 1.00 89.81 128 VAL A N 1
ATOM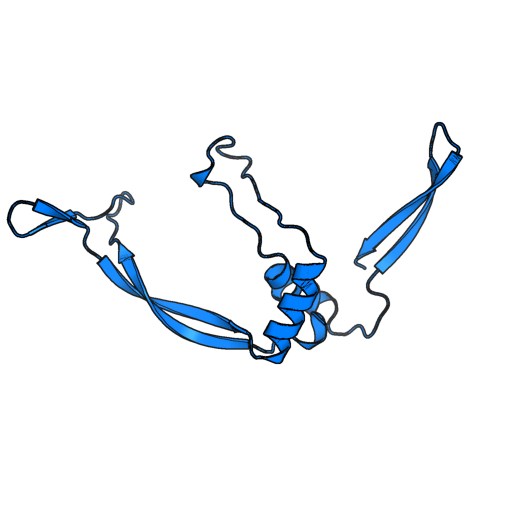 1005 C CA . VAL A 1 128 ? 2.732 -5.445 -14.951 1.00 89.81 128 VAL A CA 1
ATOM 1006 C C . VAL A 1 128 ? 1.367 -6.110 -14.874 1.00 89.81 128 VAL A C 1
ATOM 1008 O O . VAL A 1 128 ? 1.035 -6.618 -13.791 1.00 89.81 128 VAL A O 1
#

Solvent-accessible surface area (backbone atoms only — not comparable to full-atom values): 7907 Å² total; per-residue (Å²): 104,45,53,81,35,48,78,43,54,46,80,46,79,44,80,40,82,40,72,38,57,48,99,85,69,48,73,40,66,46,75,60,94,91,39,80,40,74,44,65,42,78,42,80,40,82,41,82,43,65,35,75,68,32,44,50,47,43,54,60,48,59,74,74,54,76,89,44,71,49,69,49,81,78,71,61,94,45,74,89,66,45,41,78,51,61,61,61,56,45,36,27,73,64,49,15,67,80,43,63,94,52,94,65,77,61,60,46,78,44,80,77,49,58,41,90,90,80,59,50,79,41,66,50,77,44,78,112

Secondary structure (DSSP, 8-state):
-HHHHTT-EEEEEEEEEEE-B-TTSPBPEEEETTEEEEPEEEEEEEEEEE-HHHHHHHHHHHTTPPPEEE--STTTT-GGG-EEE-HHHHIIIIIGGGGTT-SS--EEEEEEEEPTTT--EEEEEEE-

Foldseek 3Di:
DQLVQLPQWDKDWDWDWDFDADPVRHGDWDQDPNDTDGDTDTDIDIDTGGDPVLVVVLVVVVVPDDWDKDADPPPGPDPVRIDIDSVSNCSSPPVNVVCNVPPDDQKDKAWPFADPPPRHTDIDIDGD

Mean predicted aligned error: 7.61 Å

Radius of gyration: 22.77 Å; Cα contacts (8 Å, |Δi|>4): 166; chains: 1; bounding box: 53×38×60 Å

Nearest PDB structures (foldseek):
  8uu5-assembly1_P  TM=8.061E-01  e=4.567E-05  Listeria innocua
  7nhn-assembly1_Q  TM=8.126E-01  e=9.326E-05  Listeria monocytogenes EGD-e
  8a63-assembly1_Q  TM=8.113E-01  e=1.183E-04  Listeria monocytogenes EGD-e
  7p7t-assembly1_Q  TM=7.482E-01  e=2.145E-04  Enterococcus faecalis
  6o8x-assembly1_O  TM=7.094E-01  e=5.900E-04  Enterococcus faecalis

Sequence (128 aa):
MAVKEKDNFEEVTVQAKVARKDSEGKRVKEVVDGKKKTVYDTVEKKIKKDMPSRLHARKQMNKVLYSVTEVPAEAAGRKKNTKEVDLAAKLFDEIAPKYESRNGGYTRIVKIGPRKGDAAMEVVIELV

pLDDT: mean 89.45, std 6.42, range [69.69, 96.94]